Protein AF-A0A7W5S971-F1 (afdb_monomer_lite)

Sequence (173 aa):
MRIYHGPFYGTTVATFSVTNEDALILAPPPKDEPANRGPERAEYRAALREVKRLGGAAYAAGTTRTPNQTVAAYFWAYDGANLIGTPPRLYNQIVRTIAWERRGMQADPALQVDEFVRVFALANTAMADAGKFSWREKYRYEFWRPLSGVRSMTPSKVPSGTTPRGPCRANSQ

Secondary structure (DSSP, 8-state):
------TTHHHHSPPSS-S-SGGGPPPPPP---TT--SHHHHHHHHHHHHHHHHHS-TTSTT----HHHHHHHHHT---SBTTTB-HHHHHHHHHHHHHHHTS-TTS-HHHHHHHHHHHHHHHHHHHHHHHHHHHHHHHHH-PPPHHHHHHHHS-----S-S-----------

Structure (mmCIF, N/CA/C/O backbone):
data_AF-A0A7W5S971-F1
#
_entry.id   AF-A0A7W5S971-F1
#
loop_
_atom_site.group_PDB
_atom_site.id
_atom_site.type_symbol
_atom_site.label_atom_id
_atom_site.label_alt_id
_atom_site.label_comp_id
_atom_site.label_asym_id
_atom_site.label_entity_id
_atom_site.label_seq_id
_atom_site.pdbx_PDB_ins_code
_atom_site.Cartn_x
_atom_site.Cartn_y
_atom_site.Cartn_z
_atom_site.occupancy
_atom_site.B_iso_or_equiv
_atom_site.auth_seq_id
_atom_site.auth_comp_id
_atom_site.auth_asym_id
_atom_site.auth_atom_id
_atom_site.pdbx_PDB_model_num
ATOM 1 N N . MET A 1 1 ? 19.396 -17.975 3.662 1.00 62.50 1 MET A N 1
ATOM 2 C CA . MET A 1 1 ? 17.939 -18.148 3.860 1.00 62.50 1 MET A CA 1
ATOM 3 C C . MET A 1 1 ? 17.200 -17.208 2.914 1.00 62.50 1 MET A C 1
ATOM 5 O O . MET A 1 1 ? 17.593 -16.052 2.829 1.00 62.50 1 MET A O 1
ATOM 9 N N . ARG A 1 2 ? 16.206 -17.691 2.153 1.00 88.88 2 ARG A N 1
ATOM 10 C CA . ARG A 1 2 ? 15.321 -16.835 1.337 1.00 88.88 2 ARG A CA 1
ATOM 11 C C . ARG A 1 2 ? 14.053 -16.547 2.134 1.00 88.88 2 ARG A C 1
ATOM 13 O O . ARG A 1 2 ? 13.539 -17.453 2.780 1.00 88.88 2 ARG A O 1
ATOM 20 N N . ILE A 1 3 ? 13.583 -15.305 2.100 1.00 90.94 3 ILE A N 1
ATOM 21 C CA . ILE A 1 3 ? 12.420 -14.859 2.870 1.00 90.94 3 ILE A CA 1
ATOM 22 C C . ILE A 1 3 ? 11.261 -14.626 1.901 1.00 90.94 3 ILE A C 1
ATOM 24 O O . ILE A 1 3 ? 11.388 -13.836 0.966 1.00 90.94 3 ILE A O 1
ATOM 28 N N . TYR A 1 4 ? 10.138 -15.295 2.156 1.00 93.12 4 TYR A N 1
ATOM 29 C CA . TYR A 1 4 ? 8.863 -15.086 1.472 1.00 93.12 4 TYR A CA 1
ATOM 30 C C . TYR A 1 4 ? 7.848 -14.633 2.514 1.00 93.12 4 TYR A C 1
ATOM 32 O O . TYR A 1 4 ? 7.580 -15.338 3.486 1.00 93.12 4 TYR A O 1
ATOM 40 N N . HIS A 1 5 ? 7.341 -13.414 2.366 1.00 92.75 5 HIS A N 1
ATOM 41 C CA . HIS A 1 5 ? 6.554 -12.782 3.414 1.00 92.75 5 HIS A CA 1
ATOM 42 C C . HIS A 1 5 ? 5.061 -13.094 3.252 1.00 92.75 5 HIS A C 1
ATOM 44 O O . HIS A 1 5 ? 4.390 -12.515 2.396 1.00 92.75 5 HIS A O 1
ATOM 50 N N . GLY A 1 6 ? 4.557 -14.022 4.067 1.00 93.75 6 GLY A N 1
ATOM 51 C CA . GLY A 1 6 ? 3.140 -14.393 4.137 1.00 93.75 6 GLY A CA 1
ATOM 52 C C . GLY A 1 6 ? 2.562 -15.060 2.879 1.00 93.75 6 GLY A C 1
ATOM 53 O O . GLY A 1 6 ? 1.483 -14.648 2.470 1.00 93.75 6 GLY A O 1
ATOM 54 N N . PRO A 1 7 ? 3.206 -16.072 2.262 1.00 95.38 7 PRO A N 1
ATOM 55 C CA . PRO A 1 7 ? 2.731 -16.683 1.009 1.00 95.38 7 PRO A CA 1
ATOM 56 C C . PRO A 1 7 ? 1.287 -17.187 1.055 1.00 95.38 7 PRO A C 1
ATOM 58 O O . PRO A 1 7 ? 0.561 -17.069 0.076 1.00 95.38 7 PRO A O 1
ATOM 61 N N . PHE A 1 8 ? 0.851 -17.673 2.215 1.00 95.94 8 PHE A N 1
ATOM 62 C CA . PHE A 1 8 ? -0.493 -18.219 2.403 1.00 95.94 8 PHE A CA 1
ATOM 63 C C . PHE A 1 8 ? -1.451 -17.249 3.103 1.00 95.94 8 PHE A C 1
ATOM 65 O O . PHE A 1 8 ? -2.622 -17.567 3.261 1.00 95.94 8 PHE A O 1
ATOM 72 N N . TYR A 1 9 ? -0.986 -16.061 3.511 1.00 95.62 9 TYR A N 1
ATOM 73 C CA . TYR A 1 9 ? -1.780 -15.127 4.319 1.00 95.62 9 TYR A CA 1
ATOM 74 C C . TYR A 1 9 ? -3.106 -14.769 3.638 1.00 95.62 9 TYR A C 1
ATOM 76 O O . TYR A 1 9 ? -4.160 -14.887 4.249 1.00 95.62 9 TYR A O 1
ATOM 84 N N . GLY A 1 10 ? -3.073 -14.415 2.351 1.00 93.75 10 GLY A N 1
ATOM 85 C CA . GLY A 1 10 ? -4.276 -14.012 1.618 1.00 93.75 10 GLY A CA 1
ATOM 86 C C . GLY A 1 10 ? -5.317 -15.122 1.426 1.00 93.75 10 GLY A C 1
ATOM 87 O O . GLY A 1 10 ? -6.478 -14.818 1.167 1.00 93.75 10 GLY A O 1
ATOM 88 N N . THR A 1 11 ? -4.919 -16.391 1.556 1.00 93.75 11 THR A N 1
ATOM 89 C CA . THR A 1 11 ? -5.795 -17.556 1.363 1.00 93.75 11 THR A CA 1
ATOM 90 C C . THR A 1 11 ? -6.222 -18.212 2.674 1.00 93.75 11 THR A C 1
ATOM 92 O O . THR A 1 11 ? -7.239 -18.894 2.685 1.00 93.75 11 THR A O 1
ATOM 95 N N . THR A 1 12 ? -5.470 -18.040 3.768 1.00 94.38 12 THR A N 1
ATOM 96 C CA . THR A 1 12 ? -5.747 -18.724 5.045 1.00 94.38 12 THR A CA 1
ATOM 97 C C . THR A 1 12 ? -6.431 -17.852 6.087 1.00 94.38 12 THR A C 1
ATOM 99 O O . THR A 1 12 ? -7.111 -18.388 6.958 1.00 94.38 12 THR A O 1
ATOM 102 N N . VAL A 1 13 ? -6.262 -16.528 6.042 1.00 94.50 13 VAL A N 1
ATOM 103 C CA . VAL A 1 13 ? -6.883 -15.654 7.046 1.00 94.50 13 VAL A CA 1
ATOM 104 C C . VAL A 1 13 ? -8.364 -15.433 6.761 1.00 94.50 13 VAL A C 1
ATOM 106 O O . VAL A 1 13 ? -8.785 -15.335 5.606 1.00 94.50 13 VAL A O 1
ATOM 109 N N . ALA A 1 14 ? -9.161 -15.342 7.824 1.00 93.81 14 ALA A N 1
ATOM 110 C CA . ALA A 1 14 ? -10.575 -15.010 7.722 1.00 93.81 14 ALA A CA 1
ATOM 111 C C . ALA A 1 14 ? -10.768 -13.575 7.209 1.00 93.81 14 ALA A C 1
ATOM 113 O O . ALA A 1 14 ? -9.947 -12.691 7.459 1.00 93.81 14 ALA A O 1
ATOM 114 N N . THR A 1 15 ? -11.858 -13.369 6.479 1.00 95.31 15 THR A N 1
ATOM 115 C CA . THR A 1 15 ? -12.328 -12.041 6.067 1.00 95.31 15 THR A CA 1
ATOM 116 C C . THR A 1 15 ? -13.091 -11.402 7.228 1.00 95.31 15 THR A C 1
ATOM 118 O O . THR A 1 15 ? -13.802 -12.103 7.948 1.00 95.31 15 THR A O 1
ATOM 121 N N . PHE A 1 16 ? -12.951 -10.092 7.421 1.00 95.12 16 PHE A N 1
ATOM 122 C CA . PHE A 1 16 ? -13.629 -9.354 8.488 1.00 95.12 16 PHE A CA 1
ATOM 123 C C . PHE A 1 16 ? -14.978 -8.788 8.047 1.00 95.12 16 PHE A C 1
ATOM 125 O O . PHE A 1 16 ? -15.975 -8.967 8.740 1.00 95.12 16 PHE A O 1
ATOM 132 N N . SER A 1 17 ? -15.006 -8.070 6.924 1.00 94.81 17 SER A N 1
ATOM 133 C CA . SER A 1 17 ? -16.143 -7.234 6.516 1.00 94.81 17 SER A CA 1
ATOM 134 C C . SER A 1 17 ? -16.561 -7.405 5.055 1.00 94.81 17 SER A C 1
ATOM 136 O O . SER A 1 17 ? -17.710 -7.127 4.714 1.00 94.81 17 SER A O 1
ATOM 138 N N . VAL A 1 18 ? -15.663 -7.874 4.183 1.00 95.50 18 VAL A N 1
ATOM 139 C CA . VAL A 1 18 ? -15.985 -8.124 2.771 1.00 95.50 18 VAL A CA 1
ATOM 140 C C . VAL A 1 18 ? -16.969 -9.290 2.627 1.00 95.50 18 VAL A C 1
ATOM 142 O O . VAL A 1 18 ? -16.752 -10.378 3.150 1.00 95.50 18 VAL A O 1
ATOM 145 N N . THR A 1 19 ? -18.038 -9.061 1.861 1.00 94.94 19 THR A N 1
ATOM 146 C CA . THR A 1 19 ? -19.110 -10.039 1.596 1.00 94.94 19 THR A CA 1
ATOM 147 C C . THR A 1 19 ? -19.071 -10.630 0.186 1.00 94.94 19 THR A C 1
ATOM 149 O O . THR A 1 19 ? -19.680 -11.667 -0.056 1.00 94.94 19 THR A O 1
ATOM 152 N N . ASN A 1 20 ? -18.357 -9.992 -0.745 1.00 94.06 20 ASN A N 1
ATOM 153 C CA . ASN A 1 20 ? -18.177 -10.457 -2.118 1.00 94.06 20 ASN A CA 1
ATOM 154 C C . ASN A 1 20 ? -16.688 -10.414 -2.482 1.00 94.06 20 ASN A C 1
ATOM 156 O O . ASN A 1 20 ? -16.158 -9.368 -2.859 1.00 94.06 20 ASN A O 1
ATOM 160 N N . GLU A 1 21 ? -16.006 -11.551 -2.346 1.00 92.44 21 GLU A N 1
ATOM 161 C CA . GLU A 1 21 ? -14.570 -11.651 -2.628 1.00 92.44 21 GLU A CA 1
ATOM 162 C C . GLU A 1 21 ? -14.237 -11.654 -4.129 1.00 92.44 21 GLU A C 1
ATOM 164 O O . GLU A 1 21 ? -13.118 -11.284 -4.508 1.00 92.44 21 GLU A O 1
ATOM 169 N N . ASP A 1 22 ? -15.189 -12.066 -4.972 1.00 90.81 22 ASP A N 1
ATOM 170 C CA . ASP A 1 22 ? -15.017 -12.163 -6.426 1.00 90.81 22 ASP A CA 1
ATOM 171 C C . ASP A 1 22 ? -14.924 -10.778 -7.069 1.00 90.81 22 ASP A C 1
ATOM 173 O O . ASP A 1 22 ? -14.189 -10.582 -8.037 1.00 90.81 22 ASP A O 1
ATOM 177 N N . ALA A 1 23 ? -15.579 -9.781 -6.467 1.00 90.81 23 ALA A N 1
ATOM 178 C CA . ALA A 1 23 ? -15.457 -8.378 -6.862 1.00 90.81 23 ALA A CA 1
ATOM 179 C C . ALA A 1 23 ? -14.051 -7.787 -6.629 1.00 90.81 23 ALA A C 1
ATOM 181 O O . ALA A 1 23 ? -13.766 -6.688 -7.101 1.00 90.81 23 ALA A O 1
ATOM 182 N N . LEU A 1 24 ? -13.173 -8.490 -5.901 1.00 92.44 24 LEU A N 1
ATOM 183 C CA . LEU A 1 24 ? -11.817 -8.041 -5.560 1.00 92.44 24 LEU A CA 1
ATOM 184 C C . LEU A 1 24 ? -10.722 -8.809 -6.314 1.00 92.44 24 LEU A C 1
ATOM 186 O O . LEU A 1 24 ? -9.547 -8.742 -5.946 1.00 92.44 24 LEU A O 1
ATOM 190 N N . ILE A 1 25 ? -11.086 -9.562 -7.352 1.00 92.38 25 ILE A N 1
ATOM 191 C CA . ILE A 1 25 ? -10.120 -10.220 -8.234 1.00 92.38 25 ILE A CA 1
ATOM 192 C C . ILE A 1 25 ? -9.571 -9.188 -9.220 1.00 92.38 25 ILE A C 1
ATOM 194 O O . ILE A 1 25 ? -10.320 -8.544 -9.953 1.00 92.38 25 ILE A O 1
ATOM 198 N N . LEU A 1 26 ? -8.246 -9.041 -9.254 1.00 91.69 26 LEU A N 1
ATOM 199 C CA . LEU A 1 26 ? -7.595 -8.135 -10.196 1.00 91.69 26 LEU A CA 1
ATOM 200 C C . LEU A 1 26 ? -7.488 -8.787 -11.575 1.00 91.69 26 LEU A C 1
ATOM 202 O O . LEU A 1 26 ? -7.298 -9.999 -11.680 1.00 91.69 26 LEU A O 1
ATOM 206 N N . ALA A 1 27 ? -7.538 -7.974 -12.631 1.00 90.50 27 ALA A N 1
ATOM 207 C CA . ALA A 1 27 ? -7.143 -8.409 -13.966 1.00 90.50 27 ALA A CA 1
ATOM 208 C C . ALA A 1 27 ? -5.670 -8.876 -13.966 1.00 90.50 27 ALA A C 1
ATOM 210 O O . ALA A 1 27 ? -4.865 -8.367 -13.174 1.00 90.50 27 ALA A O 1
ATOM 211 N N . PRO A 1 28 ? -5.292 -9.837 -14.830 1.00 88.00 28 PRO A N 1
ATOM 212 C CA . PRO A 1 28 ? -3.910 -10.281 -14.915 1.00 88.00 28 PRO A CA 1
ATOM 213 C C . PRO A 1 28 ? -2.988 -9.107 -15.279 1.00 88.00 28 PRO A C 1
ATOM 215 O O . PRO A 1 28 ? -3.349 -8.281 -16.119 1.00 88.00 28 PRO A O 1
ATOM 218 N N . PRO A 1 29 ? -1.791 -9.015 -14.676 1.00 87.19 29 PRO A N 1
ATOM 219 C CA . PRO A 1 29 ? -0.861 -7.945 -14.999 1.00 87.19 29 PRO A CA 1
ATOM 220 C C . PRO A 1 29 ? -0.363 -8.087 -16.447 1.00 87.19 29 PRO A C 1
ATOM 222 O O . PRO A 1 29 ? -0.136 -9.216 -16.900 1.00 87.19 29 PRO A O 1
ATOM 225 N N . PRO A 1 30 ? -0.124 -6.972 -17.163 1.00 84.81 30 PRO A N 1
ATOM 226 C CA . PRO A 1 30 ? 0.373 -7.013 -18.533 1.00 84.81 30 PRO A CA 1
ATOM 227 C C . PRO A 1 30 ? 1.786 -7.618 -18.583 1.00 84.81 30 PRO A C 1
ATOM 229 O O . PRO A 1 30 ? 2.591 -7.444 -17.661 1.00 84.81 30 PRO A O 1
ATOM 232 N N . LYS A 1 31 ? 2.108 -8.336 -19.666 1.00 75.81 31 LYS A N 1
ATOM 233 C CA . LYS A 1 31 ? 3.394 -9.035 -19.854 1.00 75.81 31 LYS A CA 1
ATOM 234 C C . LYS A 1 31 ? 3.980 -8.756 -21.242 1.00 75.81 31 LYS A C 1
ATOM 236 O O . LYS A 1 31 ? 3.252 -8.718 -22.230 1.00 75.81 31 LYS A O 1
ATOM 241 N N . ASP A 1 32 ? 5.307 -8.621 -21.341 1.00 73.88 32 ASP A N 1
ATOM 242 C CA . ASP A 1 32 ? 6.022 -8.579 -22.634 1.00 73.88 32 ASP A CA 1
ATOM 243 C C . ASP A 1 32 ? 6.212 -10.001 -23.179 1.00 73.88 32 ASP A C 1
ATOM 245 O O . ASP A 1 32 ? 7.319 -10.541 -23.184 1.00 73.88 32 ASP A O 1
ATOM 249 N N . GLU A 1 33 ? 5.117 -10.639 -23.593 1.00 68.25 33 GLU A N 1
ATOM 250 C CA . GLU A 1 33 ? 5.159 -11.957 -24.227 1.00 68.25 33 GLU A CA 1
ATOM 251 C C . GLU A 1 33 ? 5.190 -11.825 -25.761 1.00 68.25 33 GLU A C 1
ATOM 253 O O . GLU A 1 33 ? 4.438 -11.028 -26.326 1.00 68.25 33 GLU A O 1
ATOM 258 N N . PRO A 1 34 ? 6.019 -12.606 -26.485 1.00 63.62 34 PRO A N 1
ATOM 259 C CA . PRO A 1 34 ? 6.094 -12.537 -27.950 1.00 63.62 34 PRO A CA 1
ATOM 260 C C . PRO A 1 34 ? 4.767 -12.838 -28.659 1.00 63.62 34 PRO A C 1
ATOM 262 O O . PRO A 1 34 ? 4.529 -12.322 -29.754 1.00 63.62 34 PRO A O 1
ATOM 265 N N . ALA A 1 35 ? 3.924 -13.662 -28.028 1.00 65.06 35 ALA A N 1
ATOM 266 C CA . ALA A 1 35 ? 2.575 -13.985 -28.484 1.00 65.06 35 ALA A CA 1
ATOM 267 C C . ALA A 1 35 ? 1.614 -12.790 -28.366 1.00 65.06 35 ALA A C 1
ATOM 269 O O . ALA A 1 35 ? 0.645 -12.700 -29.113 1.00 65.06 35 ALA A O 1
ATOM 270 N N . ASN A 1 36 ? 1.913 -11.837 -27.481 1.00 63.38 36 ASN A N 1
ATOM 271 C CA . ASN A 1 36 ? 1.071 -10.690 -27.206 1.00 63.38 36 ASN A CA 1
ATOM 272 C C . ASN A 1 36 ? 1.594 -9.463 -27.971 1.00 63.38 36 ASN A C 1
ATOM 274 O O . ASN A 1 36 ? 2.361 -8.653 -27.459 1.00 63.38 36 ASN A O 1
ATOM 278 N N . ARG A 1 37 ? 1.241 -9.336 -29.258 1.00 63.53 37 ARG A N 1
ATOM 279 C CA . ARG A 1 37 ? 1.606 -8.162 -30.088 1.00 63.53 37 ARG A CA 1
ATOM 280 C C . ARG A 1 37 ? 0.617 -6.992 -29.956 1.00 63.53 37 ARG A C 1
ATOM 282 O O . ARG A 1 37 ? 0.709 -6.042 -30.727 1.00 63.53 37 ARG A O 1
ATOM 289 N N . GLY A 1 38 ? -0.317 -7.082 -29.010 1.00 72.88 38 GLY A N 1
ATOM 290 C CA . GLY A 1 38 ? -1.379 -6.108 -28.776 1.00 72.88 38 GLY A CA 1
ATOM 291 C C . GLY A 1 38 ? -0.989 -4.934 -27.860 1.00 72.88 38 GLY A C 1
ATOM 292 O O . GLY A 1 38 ? 0.185 -4.771 -27.507 1.00 72.88 38 GLY A O 1
ATOM 293 N N . PRO A 1 39 ? -1.975 -4.109 -27.455 1.00 81.75 39 PRO A N 1
ATOM 294 C CA . PRO A 1 39 ? -1.768 -2.916 -26.625 1.00 81.75 39 PRO A CA 1
ATOM 295 C C . PRO A 1 39 ? -1.114 -3.208 -25.262 1.00 81.75 39 PRO A C 1
ATOM 297 O O . PRO A 1 39 ? -0.306 -2.406 -24.798 1.00 81.75 39 PRO A O 1
ATOM 300 N N . GLU A 1 40 ? -1.355 -4.380 -24.669 1.00 83.06 40 GLU A N 1
ATOM 301 C CA . GLU A 1 40 ? -0.792 -4.780 -23.365 1.00 83.06 40 GLU A CA 1
ATOM 302 C C . GLU A 1 40 ? 0.745 -4.803 -23.354 1.00 83.06 40 GLU A C 1
ATOM 304 O O . GLU A 1 40 ? 1.394 -4.426 -22.376 1.00 83.06 40 GLU A O 1
ATOM 309 N N . ARG A 1 41 ? 1.367 -5.194 -24.473 1.00 84.25 41 ARG A N 1
ATOM 310 C CA . ARG A 1 41 ? 2.828 -5.186 -24.606 1.00 84.25 41 ARG A CA 1
ATOM 311 C C . ARG A 1 41 ? 3.382 -3.767 -24.657 1.00 84.25 41 ARG A C 1
ATOM 313 O O . ARG A 1 41 ? 4.459 -3.498 -24.116 1.00 84.25 41 ARG A O 1
ATOM 320 N N . ALA A 1 42 ? 2.671 -2.859 -25.324 1.00 86.56 42 ALA A N 1
ATOM 321 C CA . ALA A 1 42 ? 3.044 -1.451 -25.370 1.00 86.56 42 ALA A CA 1
ATOM 322 C C . ALA A 1 42 ? 2.915 -0.809 -23.981 1.00 86.56 42 ALA A C 1
ATOM 324 O O . ALA A 1 42 ? 3.835 -0.102 -23.562 1.00 86.56 42 ALA A O 1
ATOM 325 N N . GLU A 1 43 ? 1.843 -1.128 -23.253 1.00 89.06 43 GLU A N 1
ATOM 326 C CA . GLU A 1 43 ? 1.603 -0.692 -21.877 1.00 89.06 43 GLU A CA 1
ATOM 327 C C . GLU A 1 43 ? 2.699 -1.185 -20.928 1.00 89.06 43 GLU A C 1
ATOM 329 O O . GLU A 1 43 ? 3.345 -0.376 -20.264 1.00 89.06 43 GLU A O 1
ATOM 334 N N . TYR A 1 44 ? 3.008 -2.486 -20.936 1.00 90.12 44 TYR A N 1
ATOM 335 C CA . TYR A 1 44 ? 4.070 -3.044 -20.099 1.00 90.12 44 TYR A CA 1
ATOM 336 C C . TYR A 1 44 ? 5.422 -2.349 -20.348 1.00 90.12 44 TYR A C 1
ATOM 338 O O . TYR A 1 44 ? 6.136 -1.966 -19.415 1.00 90.12 44 TYR A O 1
ATOM 346 N N . ARG A 1 45 ? 5.780 -2.125 -21.619 1.00 89.06 45 ARG A N 1
ATOM 347 C CA . ARG A 1 45 ? 7.025 -1.430 -21.983 1.00 89.06 45 ARG A CA 1
ATOM 348 C C . ARG A 1 45 ? 7.014 0.042 -21.578 1.00 89.06 45 ARG A C 1
ATOM 350 O O . ARG A 1 45 ? 8.070 0.577 -21.236 1.00 89.06 45 ARG A O 1
ATOM 357 N N . ALA A 1 46 ? 5.861 0.705 -21.642 1.00 91.12 46 ALA A N 1
ATOM 358 C CA . ALA A 1 46 ? 5.701 2.075 -21.169 1.00 91.12 46 ALA A CA 1
ATOM 359 C C . ALA A 1 46 ? 5.881 2.155 -19.647 1.00 91.12 46 ALA A C 1
ATOM 361 O O . ALA A 1 46 ? 6.714 2.941 -19.191 1.00 91.12 46 ALA A O 1
ATOM 362 N N . ALA A 1 47 ? 5.221 1.271 -18.894 1.00 93.19 47 ALA A N 1
ATOM 363 C CA . ALA A 1 47 ? 5.343 1.175 -17.442 1.00 93.19 47 ALA A CA 1
ATOM 364 C C . ALA A 1 47 ? 6.797 0.928 -17.004 1.00 93.19 47 ALA A C 1
ATOM 366 O O . ALA A 1 47 ? 7.302 1.576 -16.089 1.00 93.19 47 ALA A O 1
ATOM 367 N N . LEU A 1 48 ? 7.537 0.060 -17.700 1.00 91.25 48 LEU A N 1
ATOM 368 C CA . LEU A 1 48 ? 8.960 -0.142 -17.411 1.00 91.25 48 LEU A CA 1
ATOM 369 C C . LEU A 1 48 ? 9.821 1.100 -17.650 1.00 91.25 48 LEU A C 1
ATOM 371 O O . LEU A 1 48 ? 10.705 1.398 -16.841 1.00 91.25 48 LEU A O 1
ATOM 375 N N . ARG A 1 49 ? 9.600 1.821 -18.759 1.00 92.12 49 ARG A N 1
ATOM 376 C CA . ARG A 1 49 ? 10.326 3.072 -19.034 1.00 92.12 49 ARG A CA 1
ATOM 377 C C . ARG A 1 49 ? 10.034 4.111 -17.962 1.00 92.12 49 ARG A C 1
ATOM 379 O O . ARG A 1 49 ? 10.956 4.781 -17.501 1.00 92.12 49 ARG A O 1
ATOM 386 N N . GLU A 1 50 ? 8.778 4.212 -17.545 1.00 94.75 50 GLU A N 1
ATOM 387 C CA . GLU A 1 50 ? 8.366 5.102 -16.470 1.00 94.75 50 GLU A CA 1
ATOM 388 C C . GLU A 1 50 ? 9.048 4.745 -15.149 1.00 94.75 50 GLU A C 1
ATOM 390 O O . GLU A 1 50 ? 9.685 5.611 -14.549 1.00 94.75 50 GLU A O 1
ATOM 395 N N . VAL A 1 51 ? 9.013 3.477 -14.729 1.00 94.44 51 VAL A N 1
ATOM 396 C CA . VAL A 1 51 ? 9.655 3.058 -13.476 1.00 94.44 51 VAL A CA 1
ATOM 397 C C . VAL A 1 51 ? 11.171 3.233 -13.534 1.00 94.44 51 VAL A C 1
ATOM 399 O O . VAL A 1 51 ? 11.775 3.610 -12.535 1.00 94.44 51 VAL A O 1
ATOM 402 N N . LYS A 1 52 ? 11.817 3.045 -14.690 1.00 92.12 52 LYS A N 1
ATOM 403 C CA . LYS A 1 52 ? 13.247 3.360 -14.829 1.00 92.12 52 LYS A CA 1
ATOM 404 C C . LYS A 1 52 ? 13.515 4.857 -14.634 1.00 92.12 52 LYS A C 1
ATOM 406 O O . LYS A 1 52 ? 14.448 5.220 -13.924 1.00 92.12 52 LYS A O 1
ATOM 411 N N . ARG A 1 53 ? 12.686 5.712 -15.237 1.00 95.25 53 ARG A N 1
ATOM 412 C CA . ARG A 1 53 ? 12.822 7.175 -15.193 1.00 95.25 53 ARG A CA 1
ATOM 413 C C . ARG A 1 53 ? 12.503 7.762 -13.814 1.00 95.25 53 ARG A C 1
ATOM 415 O O . ARG A 1 53 ? 13.181 8.685 -13.370 1.00 95.25 53 ARG A O 1
ATOM 422 N N . LEU A 1 54 ? 11.473 7.251 -13.142 1.00 96.75 54 LEU A N 1
ATOM 423 C CA . LEU A 1 54 ? 10.975 7.787 -11.871 1.00 96.75 54 LEU A CA 1
ATOM 424 C C . LEU A 1 54 ? 11.448 6.999 -10.647 1.00 96.75 54 LEU A C 1
ATOM 426 O O . LEU A 1 54 ? 11.568 7.571 -9.572 1.00 96.75 54 LEU A O 1
ATOM 430 N N . GLY A 1 55 ? 11.735 5.708 -10.778 1.00 95.06 55 GLY A N 1
ATOM 431 C CA . GLY A 1 55 ? 12.130 4.819 -9.680 1.00 95.06 55 GLY A CA 1
ATOM 432 C C . GLY A 1 55 ? 13.636 4.574 -9.562 1.00 95.06 55 GLY A C 1
ATOM 433 O O . GLY A 1 55 ? 14.069 3.927 -8.612 1.00 95.06 55 GLY A O 1
ATOM 434 N N . GLY A 1 56 ? 14.447 5.083 -10.495 1.00 93.56 56 GLY A N 1
ATOM 435 C CA . GLY A 1 56 ? 15.903 4.939 -10.458 1.00 93.56 56 GLY A CA 1
ATOM 436 C C . GLY A 1 56 ? 16.560 5.597 -9.235 1.00 93.56 56 GLY A C 1
ATOM 437 O O . GLY A 1 56 ? 15.965 6.433 -8.540 1.00 93.56 56 GLY A O 1
ATOM 438 N N . ALA A 1 57 ? 17.814 5.221 -8.964 1.00 92.94 57 ALA A N 1
ATOM 439 C CA . ALA A 1 57 ? 18.626 5.905 -7.959 1.00 92.94 57 ALA A CA 1
ATOM 440 C C . ALA A 1 57 ? 18.811 7.381 -8.348 1.00 92.94 57 ALA A C 1
ATOM 442 O O . ALA A 1 57 ? 18.865 7.703 -9.536 1.00 92.94 57 ALA A O 1
ATOM 443 N N . ALA A 1 58 ? 18.917 8.271 -7.356 1.00 90.00 58 ALA A N 1
ATOM 444 C CA . ALA A 1 58 ? 18.955 9.719 -7.589 1.00 90.00 58 ALA A CA 1
ATOM 445 C C . ALA A 1 58 ? 20.114 10.157 -8.504 1.00 90.00 58 ALA A C 1
ATOM 447 O O . ALA A 1 58 ? 19.952 11.070 -9.302 1.00 90.00 58 ALA A O 1
ATOM 448 N N . TYR A 1 59 ? 21.253 9.465 -8.426 1.00 88.75 59 TYR A N 1
ATOM 449 C CA . TYR A 1 59 ? 22.440 9.715 -9.250 1.00 88.75 59 TYR A CA 1
ATOM 450 C C . TYR A 1 59 ? 22.486 8.884 -10.545 1.00 88.75 59 TYR A C 1
ATOM 452 O O . TYR A 1 59 ? 23.439 8.996 -11.314 1.00 88.75 59 TYR A O 1
ATOM 460 N N . ALA A 1 60 ? 21.519 7.991 -10.783 1.00 90.19 60 ALA A N 1
ATOM 461 C CA . ALA A 1 60 ? 21.558 7.121 -11.953 1.00 90.19 60 ALA A CA 1
ATOM 462 C C . ALA A 1 60 ? 21.222 7.895 -13.235 1.00 90.19 60 ALA A C 1
ATOM 464 O O . ALA A 1 60 ? 20.259 8.661 -13.289 1.00 90.19 60 ALA A O 1
ATOM 465 N N . ALA A 1 61 ? 21.988 7.630 -14.296 1.00 84.88 61 ALA A N 1
ATOM 466 C CA . ALA A 1 61 ? 21.736 8.193 -15.615 1.00 84.88 61 ALA A CA 1
ATOM 467 C C . ALA A 1 61 ? 20.323 7.823 -16.110 1.00 84.88 61 ALA A C 1
ATOM 469 O O . ALA A 1 61 ? 19.957 6.645 -16.165 1.00 84.88 61 ALA A O 1
ATOM 470 N N . GLY A 1 62 ? 19.537 8.835 -16.484 1.00 87.44 62 GLY A N 1
ATOM 471 C CA . GLY A 1 62 ? 18.159 8.672 -16.957 1.00 87.44 62 GLY A CA 1
ATOM 472 C C . GLY A 1 62 ? 17.081 8.740 -15.870 1.00 87.44 62 GLY A C 1
ATOM 473 O O . GLY A 1 62 ? 15.899 8.705 -16.212 1.00 87.44 62 GLY A O 1
ATOM 474 N N . THR A 1 63 ? 17.447 8.873 -14.590 1.00 94.88 63 THR A N 1
ATOM 475 C CA . THR A 1 63 ? 16.482 9.217 -13.538 1.00 94.88 63 THR A CA 1
ATOM 476 C C . THR A 1 63 ? 16.100 10.689 -13.669 1.00 94.88 63 THR A C 1
ATOM 478 O O . THR A 1 63 ? 16.960 11.561 -13.616 1.00 94.88 63 THR A O 1
ATOM 481 N N . THR A 1 64 ? 14.806 10.983 -13.802 1.00 96.38 64 THR A N 1
ATOM 482 C CA . THR A 1 64 ? 14.282 12.361 -13.859 1.00 96.38 64 THR A CA 1
ATOM 483 C C . THR A 1 64 ? 13.279 12.637 -12.733 1.00 96.38 64 THR A C 1
ATOM 485 O O . THR A 1 64 ? 12.416 13.505 -12.873 1.00 96.38 64 THR A O 1
ATOM 488 N N . ARG A 1 65 ? 13.319 11.847 -11.650 1.00 97.19 65 ARG A N 1
ATOM 489 C CA . ARG A 1 65 ? 12.476 12.052 -10.464 1.00 97.19 65 ARG A CA 1
ATOM 490 C C . ARG A 1 65 ? 12.840 13.381 -9.801 1.00 97.19 65 ARG A C 1
ATOM 492 O O . ARG A 1 65 ? 14.015 13.647 -9.563 1.00 97.19 65 ARG A O 1
ATOM 499 N N . THR A 1 66 ? 11.841 14.193 -9.469 1.00 95.81 66 THR A N 1
ATOM 500 C CA . THR A 1 66 ? 12.059 15.477 -8.788 1.00 95.81 66 THR A CA 1
ATOM 501 C C . THR A 1 66 ? 12.320 15.290 -7.285 1.00 95.81 66 THR A C 1
ATOM 503 O O . THR A 1 66 ? 11.954 14.256 -6.706 1.00 95.81 66 THR A O 1
ATOM 506 N N . PRO A 1 67 ? 12.910 16.288 -6.599 1.00 95.88 67 PRO A N 1
ATOM 507 C CA . PRO A 1 67 ? 13.059 16.248 -5.144 1.00 95.88 67 PRO A CA 1
ATOM 508 C C . PRO A 1 67 ? 11.722 16.060 -4.410 1.00 95.88 67 PRO A C 1
ATOM 510 O O . PRO A 1 67 ? 11.620 15.187 -3.553 1.00 95.88 67 PRO A O 1
ATOM 513 N N . ASN A 1 68 ? 10.664 16.775 -4.812 1.00 97.56 68 ASN A N 1
ATOM 514 C CA . ASN A 1 68 ? 9.335 16.646 -4.197 1.00 97.56 68 ASN A CA 1
ATOM 515 C C . ASN A 1 68 ? 8.749 15.235 -4.351 1.00 97.56 68 ASN A C 1
ATOM 517 O O . ASN A 1 68 ? 8.186 14.696 -3.402 1.00 97.56 68 ASN A O 1
ATOM 521 N N . GLN A 1 69 ? 8.930 14.595 -5.512 1.00 97.44 69 GLN A N 1
ATOM 522 C CA . GLN A 1 69 ? 8.530 13.196 -5.709 1.00 97.44 69 GLN A CA 1
ATOM 523 C C . GLN A 1 69 ? 9.314 12.241 -4.800 1.00 97.44 69 GLN A C 1
ATOM 525 O O . GLN A 1 69 ? 8.772 11.242 -4.337 1.00 97.44 69 GLN A O 1
ATOM 530 N N . THR A 1 70 ? 10.583 12.549 -4.524 1.00 96.69 70 THR A N 1
ATOM 531 C CA . THR A 1 70 ? 11.408 11.765 -3.596 1.00 96.69 70 THR A CA 1
ATOM 532 C C . THR A 1 70 ? 10.904 11.900 -2.159 1.00 96.69 70 THR A C 1
ATOM 534 O O . THR A 1 70 ? 10.757 10.892 -1.474 1.00 96.69 70 THR A O 1
ATOM 537 N N . VAL A 1 71 ? 10.574 13.117 -1.718 1.00 97.69 71 VAL A N 1
ATOM 538 C CA . VAL A 1 71 ? 9.983 13.355 -0.391 1.00 97.69 71 VAL A CA 1
ATOM 539 C C . VAL A 1 71 ? 8.647 12.626 -0.253 1.00 97.69 71 VAL A C 1
ATOM 541 O O . VAL A 1 71 ? 8.446 11.912 0.724 1.00 97.69 71 VAL A O 1
ATOM 544 N N . ALA A 1 72 ? 7.767 12.737 -1.252 1.00 97.06 72 ALA A N 1
ATOM 545 C CA . ALA A 1 72 ? 6.481 12.046 -1.251 1.00 97.06 72 ALA A CA 1
ATOM 546 C C . ALA A 1 72 ? 6.645 10.518 -1.166 1.00 97.06 72 ALA A C 1
ATOM 548 O O . ALA A 1 72 ? 5.927 9.868 -0.411 1.00 97.06 72 ALA A O 1
ATOM 549 N N . ALA A 1 73 ? 7.615 9.945 -1.886 1.00 95.31 73 ALA A N 1
ATOM 550 C CA . ALA A 1 73 ? 7.898 8.513 -1.821 1.00 95.31 73 ALA A CA 1
ATOM 551 C C . ALA A 1 73 ? 8.347 8.072 -0.417 1.00 95.31 73 ALA A C 1
ATOM 553 O O . ALA A 1 73 ? 7.846 7.076 0.097 1.00 95.31 73 ALA A O 1
ATOM 554 N N . TYR A 1 74 ? 9.249 8.824 0.225 1.00 96.12 74 TYR A N 1
ATOM 555 C CA . TYR A 1 74 ? 9.708 8.497 1.579 1.00 96.12 74 TYR A CA 1
ATOM 556 C C . TYR A 1 74 ? 8.635 8.704 2.645 1.00 96.12 74 TYR A C 1
ATOM 558 O O . TYR A 1 74 ? 8.566 7.921 3.590 1.00 96.12 74 TYR A O 1
ATOM 566 N N . PHE A 1 75 ? 7.783 9.717 2.485 1.00 97.06 75 PHE A N 1
ATOM 567 C CA . PHE A 1 75 ? 6.694 9.996 3.417 1.00 97.06 75 PHE A CA 1
ATOM 568 C C . PHE A 1 75 ? 5.763 8.784 3.594 1.00 97.06 75 PHE A C 1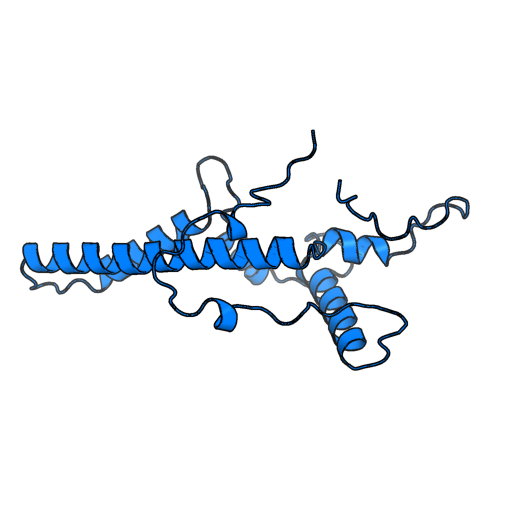
ATOM 570 O O . PHE A 1 75 ? 5.386 8.453 4.717 1.00 97.06 75 PHE A O 1
ATOM 577 N N . TRP A 1 76 ? 5.450 8.082 2.500 1.00 97.56 76 TRP A N 1
ATOM 578 C CA . TRP A 1 76 ? 4.539 6.931 2.497 1.00 97.56 76 TRP A CA 1
ATOM 579 C C . TRP A 1 76 ? 5.214 5.565 2.703 1.00 97.56 76 TRP A C 1
ATOM 581 O O . TRP A 1 76 ? 4.511 4.559 2.699 1.00 97.56 76 TRP A O 1
ATOM 591 N N . ALA A 1 77 ? 6.540 5.506 2.877 1.00 95.94 77 ALA A N 1
ATOM 592 C CA . ALA A 1 77 ? 7.300 4.253 2.832 1.00 95.94 77 ALA A CA 1
ATOM 593 C C . ALA A 1 77 ? 6.893 3.251 3.928 1.00 95.94 77 ALA A C 1
ATOM 595 O O . ALA A 1 77 ? 6.355 2.193 3.625 1.00 95.94 77 ALA A O 1
ATOM 596 N N . TYR A 1 78 ? 7.130 3.585 5.206 1.00 97.00 78 TYR A N 1
ATOM 597 C CA . TYR A 1 78 ? 6.790 2.738 6.363 1.00 97.00 78 TYR A CA 1
ATOM 598 C C . TYR A 1 78 ? 7.079 1.235 6.132 1.00 97.00 78 TYR A C 1
ATOM 600 O O . TYR A 1 78 ? 6.273 0.370 6.448 1.00 97.00 78 TYR A O 1
ATOM 608 N N . ASP A 1 79 ? 8.245 0.902 5.574 1.00 96.06 79 ASP A N 1
ATOM 609 C CA . ASP A 1 79 ? 8.585 -0.462 5.139 1.00 96.06 79 ASP A CA 1
ATOM 610 C C . ASP A 1 79 ? 9.120 -1.358 6.280 1.00 96.06 79 ASP A C 1
ATOM 612 O O . ASP A 1 79 ? 10.029 -2.165 6.088 1.00 96.06 79 ASP A O 1
ATOM 616 N N . GLY A 1 80 ? 8.596 -1.211 7.503 1.00 93.81 80 GLY A N 1
ATOM 617 C CA . GLY A 1 80 ? 9.023 -2.006 8.663 1.00 93.81 80 GLY A CA 1
ATOM 618 C C . GLY A 1 80 ? 10.357 -1.565 9.273 1.00 93.81 80 GLY A C 1
ATOM 619 O O . GLY A 1 80 ? 11.006 -2.350 9.961 1.00 93.81 80 GLY A O 1
ATOM 620 N N . ALA A 1 81 ? 10.782 -0.323 9.028 1.00 94.00 81 ALA A N 1
ATOM 621 C CA . ALA A 1 81 ? 12.026 0.210 9.573 1.00 94.00 81 ALA A CA 1
ATOM 622 C C . ALA A 1 81 ? 11.973 0.350 11.107 1.00 94.00 81 ALA A C 1
ATOM 624 O O . ALA A 1 81 ? 10.915 0.623 11.690 1.00 94.00 81 ALA A O 1
ATOM 625 N N . ASN A 1 82 ? 13.134 0.199 11.755 1.00 94.31 82 ASN A N 1
ATOM 626 C CA . ASN A 1 82 ? 13.277 0.334 13.206 1.00 94.31 82 ASN A CA 1
ATOM 627 C C . ASN A 1 82 ? 12.684 1.661 13.689 1.00 94.31 82 ASN A C 1
ATOM 629 O O . ASN A 1 82 ? 12.936 2.707 13.098 1.00 94.31 82 ASN A O 1
ATOM 633 N N . LEU A 1 83 ? 11.903 1.602 14.772 1.00 94.19 83 LEU A N 1
ATOM 634 C CA . LEU A 1 83 ? 11.214 2.748 15.387 1.00 94.19 83 LEU A CA 1
ATOM 635 C C . LEU A 1 83 ? 10.132 3.421 14.510 1.00 94.19 83 LEU A C 1
ATOM 637 O O . LEU A 1 83 ? 9.451 4.330 14.982 1.00 94.19 83 LEU A O 1
ATOM 641 N N . ILE A 1 84 ? 9.919 2.959 13.271 1.00 94.69 84 ILE A N 1
ATOM 642 C CA . ILE A 1 84 ? 8.919 3.501 12.336 1.00 94.69 84 ILE A CA 1
ATOM 643 C C . ILE A 1 84 ? 7.757 2.527 12.138 1.00 94.69 84 ILE A C 1
ATOM 645 O O . ILE A 1 84 ? 6.610 2.953 12.220 1.00 94.69 84 ILE A O 1
ATOM 649 N N . GLY A 1 85 ? 8.017 1.236 11.918 1.00 95.19 85 GLY A N 1
ATOM 650 C CA . GLY A 1 85 ? 6.975 0.224 11.711 1.00 95.19 85 GLY A CA 1
ATOM 651 C C . GLY A 1 85 ? 6.403 0.185 10.287 1.00 95.19 85 GLY A C 1
ATOM 652 O O . GLY A 1 85 ? 7.102 0.502 9.329 1.00 95.19 85 GLY A O 1
ATOM 653 N N . THR A 1 86 ? 5.151 -0.269 10.158 1.00 96.19 86 THR A N 1
ATOM 654 C CA . THR A 1 86 ? 4.489 -0.657 8.893 1.00 96.19 86 THR A CA 1
ATOM 655 C C . THR A 1 86 ? 3.425 0.351 8.421 1.00 96.19 86 THR A C 1
ATOM 657 O O . THR A 1 86 ? 2.993 1.184 9.226 1.00 96.19 86 THR A O 1
ATOM 660 N N . PRO A 1 87 ? 2.931 0.289 7.163 1.00 97.06 87 PRO A N 1
ATOM 661 C CA . PRO A 1 87 ? 1.969 1.272 6.650 1.00 97.06 87 PRO A CA 1
ATOM 662 C C . PRO A 1 87 ? 0.670 1.400 7.471 1.00 97.06 87 PRO A C 1
ATOM 664 O O . PRO A 1 87 ? 0.245 2.533 7.704 1.00 97.06 87 PRO A O 1
ATOM 667 N N . PRO A 1 88 ? 0.077 0.318 8.032 1.00 97.19 88 PRO A N 1
ATOM 668 C CA . PRO A 1 88 ? -1.074 0.441 8.932 1.00 97.19 88 PRO A CA 1
ATOM 669 C C . PRO A 1 88 ? -0.834 1.336 10.157 1.00 97.19 88 PRO A C 1
ATOM 671 O O . PRO A 1 88 ? -1.784 1.932 10.668 1.00 97.19 88 PRO A O 1
ATOM 674 N N . ARG A 1 89 ? 0.416 1.486 10.625 1.00 97.62 89 ARG A N 1
ATOM 675 C CA . ARG A 1 89 ? 0.747 2.436 11.699 1.00 97.62 89 ARG A CA 1
ATOM 676 C C . ARG A 1 89 ? 0.575 3.880 11.232 1.00 97.62 89 ARG A C 1
ATOM 678 O O . ARG A 1 89 ? -0.051 4.656 11.949 1.00 97.62 89 ARG A O 1
ATOM 685 N N . LEU A 1 90 ? 1.090 4.230 10.049 1.00 97.69 90 LEU A N 1
ATOM 686 C CA . LEU A 1 90 ? 0.918 5.565 9.462 1.00 97.69 90 LEU A CA 1
ATOM 687 C C . LEU A 1 90 ? -0.563 5.870 9.228 1.00 97.69 90 LEU A C 1
ATOM 689 O O . LEU A 1 90 ? -1.043 6.937 9.600 1.00 97.69 90 LEU A O 1
ATOM 693 N N . TYR A 1 91 ? -1.310 4.921 8.664 1.00 98.00 91 TYR A N 1
ATOM 694 C CA . TYR A 1 91 ? -2.740 5.109 8.423 1.00 98.00 91 TYR A CA 1
ATOM 695 C C . TYR A 1 91 ? -3.502 5.347 9.727 1.00 98.00 91 TYR A C 1
ATOM 697 O O . TYR A 1 91 ? -4.287 6.287 9.802 1.00 98.00 91 TYR A O 1
ATOM 705 N N . ASN A 1 92 ? -3.206 4.597 10.792 1.00 97.81 92 ASN A N 1
ATOM 706 C CA . ASN A 1 92 ? -3.797 4.867 12.102 1.00 97.81 92 ASN A CA 1
ATOM 707 C C . ASN A 1 92 ? -3.388 6.236 12.670 1.00 97.81 92 ASN A C 1
ATOM 709 O O . ASN A 1 92 ? -4.218 6.891 13.290 1.00 97.81 92 ASN A O 1
ATOM 713 N N . GLN A 1 93 ? -2.157 6.713 12.451 1.00 97.44 93 GLN A N 1
ATOM 714 C CA . GLN A 1 93 ? -1.774 8.079 12.841 1.00 97.44 93 GLN A CA 1
ATOM 715 C C . GLN A 1 93 ? -2.616 9.134 12.116 1.00 97.44 93 GLN A C 1
ATOM 717 O O . GLN A 1 93 ? -3.105 10.060 12.755 1.00 97.44 93 GLN A O 1
ATOM 722 N N . ILE A 1 94 ? -2.845 8.960 10.813 1.00 96.88 94 ILE A N 1
ATOM 723 C CA . ILE A 1 94 ? -3.689 9.857 10.014 1.00 96.88 94 ILE A CA 1
ATOM 724 C C . ILE A 1 94 ? -5.143 9.808 10.501 1.00 96.88 94 ILE A C 1
ATOM 726 O O . ILE A 1 94 ? -5.744 10.853 10.738 1.00 96.88 94 ILE A O 1
ATOM 730 N N . VAL A 1 95 ? -5.698 8.611 10.715 1.00 96.19 95 VAL A N 1
ATOM 731 C CA . VAL A 1 95 ? -7.065 8.427 11.233 1.00 96.19 95 VAL A CA 1
ATOM 732 C C . VAL A 1 95 ? -7.226 9.092 12.602 1.00 96.19 95 VAL A C 1
ATOM 734 O O . VAL A 1 95 ? -8.230 9.758 12.832 1.00 96.19 95 VAL A O 1
ATOM 737 N N . ARG A 1 96 ? -6.224 8.987 13.487 1.00 94.81 96 ARG A N 1
ATOM 738 C CA . ARG A 1 96 ? -6.204 9.690 14.783 1.00 94.81 96 ARG A CA 1
ATOM 739 C C . ARG A 1 96 ? -6.279 11.200 14.611 1.00 94.81 96 ARG A C 1
ATOM 741 O O . ARG A 1 96 ? -7.081 11.827 15.293 1.00 94.81 96 ARG A O 1
ATOM 748 N N . THR A 1 97 ? -5.475 11.770 13.716 1.00 94.81 97 THR A N 1
ATOM 749 C CA . THR A 1 97 ? -5.500 13.212 13.439 1.00 94.81 97 THR A CA 1
ATOM 750 C C . THR A 1 97 ? -6.866 13.643 12.916 1.00 94.81 97 THR A C 1
ATOM 752 O O . THR A 1 97 ? -7.453 14.570 13.461 1.00 94.81 97 THR A O 1
ATOM 755 N N . ILE A 1 98 ? -7.423 12.923 11.937 1.00 92.25 98 ILE A N 1
ATOM 756 C CA . ILE A 1 98 ? -8.735 13.243 11.354 1.00 92.25 98 ILE A CA 1
ATOM 757 C C . ILE A 1 98 ? -9.847 13.150 12.405 1.00 92.25 98 ILE A C 1
ATOM 759 O O . ILE A 1 98 ? -10.670 14.058 12.503 1.00 92.25 98 ILE A O 1
ATOM 763 N N . ALA A 1 99 ? -9.882 12.070 13.192 1.00 90.56 99 ALA A N 1
ATOM 764 C CA . ALA A 1 99 ? -10.874 11.891 14.252 1.00 90.56 99 ALA A CA 1
ATOM 765 C C . ALA A 1 99 ? -10.766 13.002 15.305 1.00 90.56 99 ALA A C 1
ATOM 767 O O . ALA A 1 99 ? -11.774 13.549 15.745 1.00 90.56 99 ALA A O 1
ATOM 768 N N . TRP A 1 100 ? -9.539 13.390 15.660 1.00 88.94 100 TRP A N 1
ATOM 769 C CA . TRP A 1 100 ? -9.297 14.481 16.593 1.00 88.94 100 TRP A CA 1
ATOM 770 C C . TRP A 1 100 ? -9.758 15.828 16.038 1.00 88.94 100 TRP A C 1
ATOM 772 O O . TRP A 1 100 ? -10.455 16.555 16.735 1.00 88.94 100 TRP A O 1
ATOM 782 N N . GLU A 1 101 ? -9.410 16.174 14.802 1.00 89.19 101 GLU A N 1
ATOM 783 C CA . GLU A 1 101 ? -9.784 17.452 14.180 1.00 89.19 101 GLU A CA 1
ATOM 784 C C . GLU A 1 101 ? -11.291 17.595 13.965 1.00 89.19 101 GLU A C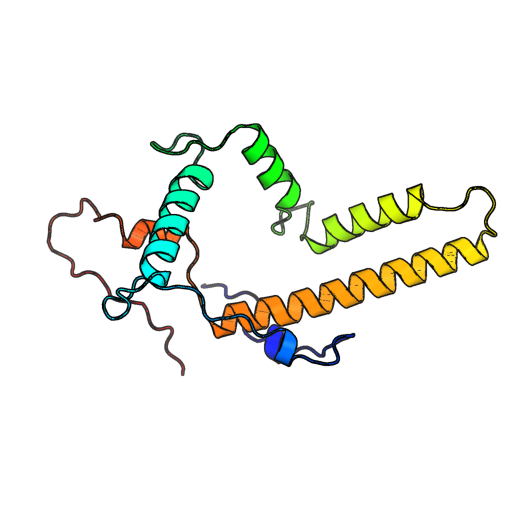 1
ATOM 786 O O . GLU A 1 101 ? -11.821 18.701 14.043 1.00 89.19 101 GLU A O 1
ATOM 791 N N . ARG A 1 102 ? -11.986 16.482 13.717 1.00 85.38 102 ARG A N 1
ATOM 792 C CA . ARG A 1 102 ? -13.433 16.469 13.474 1.00 85.38 102 ARG A CA 1
ATOM 793 C C . ARG A 1 102 ? -14.280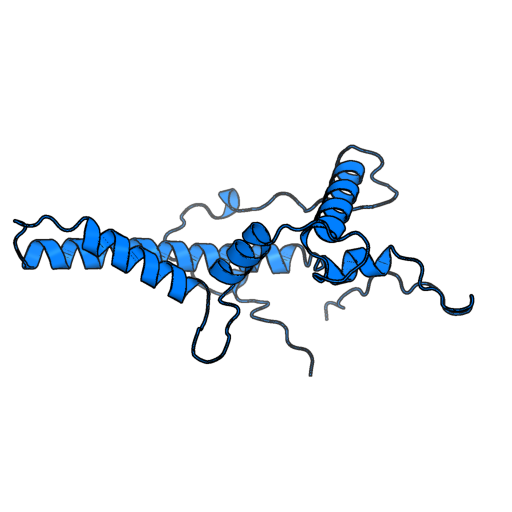 16.337 14.733 1.00 85.38 102 ARG A C 1
ATOM 795 O O . ARG A 1 102 ? -15.503 16.388 14.619 1.00 85.38 102 ARG A O 1
ATOM 802 N N . ARG A 1 103 ? -13.671 16.180 15.913 1.00 80.75 103 ARG A N 1
ATOM 803 C CA . ARG A 1 103 ? -14.422 16.079 17.168 1.00 80.75 103 ARG A CA 1
ATOM 804 C C . ARG A 1 103 ? -15.251 17.349 17.379 1.00 80.75 103 ARG A C 1
ATOM 806 O O . ARG A 1 103 ? -14.730 18.464 17.301 1.00 80.75 103 ARG A O 1
ATOM 813 N N . GLY A 1 104 ? -16.544 17.195 17.646 1.00 67.31 104 GLY A N 1
ATOM 814 C CA . GLY A 1 104 ? -17.394 18.329 17.990 1.00 67.31 104 GLY A CA 1
ATOM 815 C C . GLY A 1 104 ? -16.926 18.945 19.309 1.00 67.31 104 GLY A C 1
ATOM 816 O O . GLY A 1 104 ? -16.908 18.259 20.326 1.00 67.31 104 GLY A O 1
ATOM 817 N N . MET A 1 105 ? -16.584 20.240 19.325 1.00 57.78 105 MET A N 1
ATOM 818 C CA . MET A 1 105 ? -16.135 20.946 20.544 1.00 57.78 105 MET A CA 1
ATOM 819 C C . MET A 1 105 ? -17.171 20.939 21.690 1.00 57.78 105 MET A C 1
ATOM 821 O O . MET A 1 105 ? -16.831 21.288 22.815 1.00 57.78 105 MET A O 1
ATOM 825 N N . GLN A 1 106 ? -18.420 20.552 21.409 1.00 57.12 106 GLN A N 1
ATOM 826 C CA . GLN A 1 106 ? -19.560 20.541 22.335 1.00 57.12 106 GLN A CA 1
ATOM 827 C C . GLN A 1 106 ? -20.158 19.138 22.543 1.00 57.12 106 GLN A C 1
ATOM 829 O O . GLN A 1 106 ? -21.199 19.014 23.184 1.00 57.12 106 GLN A O 1
ATOM 834 N N . ALA A 1 107 ? -19.553 18.087 21.982 1.00 63.81 107 ALA A N 1
ATOM 835 C CA . ALA A 1 107 ? -20.094 16.738 22.104 1.00 63.81 107 ALA A CA 1
ATOM 836 C C . ALA A 1 107 ? -19.833 16.164 23.507 1.00 63.81 107 ALA A C 1
ATOM 838 O O . ALA A 1 107 ? -18.733 16.302 24.047 1.00 63.81 107 ALA A O 1
ATOM 839 N N . ASP A 1 108 ? -20.838 15.495 24.075 1.00 74.69 108 ASP A N 1
ATOM 840 C CA . ASP A 1 108 ? -20.709 14.695 25.297 1.00 74.69 108 ASP A CA 1
ATOM 841 C C . ASP A 1 108 ? -19.451 13.801 25.202 1.00 74.69 108 ASP A C 1
ATOM 843 O O . ASP A 1 108 ? -19.274 13.121 24.183 1.00 74.69 108 ASP A O 1
ATOM 847 N N . PRO A 1 109 ? -18.553 13.797 26.208 1.00 77.81 109 PRO A N 1
ATOM 848 C CA . PRO A 1 109 ? -17.394 12.909 26.237 1.00 77.81 109 PRO A CA 1
ATOM 849 C C . PRO A 1 109 ? -17.716 11.442 25.917 1.00 77.81 109 PRO A C 1
ATOM 851 O O . PRO A 1 109 ? -16.903 10.782 25.274 1.00 77.81 109 PRO A O 1
ATOM 854 N N . ALA A 1 110 ? -18.892 10.939 26.307 1.00 76.62 110 ALA A N 1
ATOM 855 C CA . ALA A 1 110 ? -19.325 9.581 25.979 1.00 76.62 110 ALA A CA 1
ATOM 856 C C . ALA A 1 110 ? -19.577 9.399 24.471 1.00 76.62 110 ALA A C 1
ATOM 858 O O . ALA A 1 110 ? -19.054 8.463 23.869 1.00 76.62 110 ALA A O 1
ATOM 859 N N . LEU A 1 111 ? -20.282 10.343 23.836 1.00 73.31 111 LEU A N 1
ATOM 860 C CA . LEU A 1 111 ? -20.527 10.323 22.388 1.00 73.31 111 LEU A CA 1
ATOM 861 C C . LEU A 1 111 ? -19.221 10.413 21.589 1.00 73.31 111 LEU A C 1
ATOM 863 O O . LEU A 1 111 ? -19.074 9.751 20.564 1.00 73.31 111 LEU A O 1
ATOM 867 N N . GLN A 1 112 ? -18.240 11.173 22.087 1.00 79.56 112 GLN A N 1
ATOM 868 C CA . GLN A 1 112 ? -16.915 11.238 21.468 1.00 79.56 112 GLN A CA 1
ATOM 869 C C . GLN A 1 112 ? -16.191 9.885 21.524 1.00 79.56 112 GLN A C 1
ATOM 871 O O . GLN A 1 112 ? -15.551 9.494 20.552 1.00 79.56 112 GLN A O 1
ATOM 876 N N . VAL A 1 113 ? -16.290 9.134 22.624 1.00 85.62 113 VAL A N 1
ATOM 877 C CA . VAL A 1 113 ? -15.672 7.798 22.703 1.00 85.62 113 VAL A CA 1
ATOM 878 C C . VAL A 1 113 ? -16.300 6.846 21.684 1.00 85.62 113 VAL A C 1
ATOM 880 O O . VAL A 1 113 ? -15.565 6.170 20.959 1.00 85.62 113 VAL A O 1
ATOM 883 N N . ASP A 1 114 ? -17.627 6.836 21.572 1.00 88.38 114 ASP A N 1
ATOM 884 C CA . ASP A 1 114 ? -18.346 5.957 20.646 1.00 88.38 114 ASP A CA 1
ATOM 885 C C . ASP A 1 114 ? -17.976 6.230 19.180 1.00 88.38 114 ASP A C 1
ATOM 887 O O . ASP A 1 114 ? -17.739 5.298 18.401 1.00 88.38 114 ASP A O 1
ATOM 891 N N . GLU A 1 115 ? -17.851 7.505 18.801 1.00 88.12 115 GLU A N 1
ATOM 892 C CA . GLU A 1 115 ? -17.413 7.905 17.461 1.00 88.12 115 GLU A CA 1
ATOM 893 C C . GLU A 1 115 ? -15.993 7.422 17.153 1.00 88.12 115 GLU A C 1
ATOM 895 O O . GLU A 1 115 ? -15.740 6.866 16.078 1.00 88.12 115 GLU A O 1
ATOM 900 N N . PHE A 1 116 ? -15.065 7.575 18.102 1.00 91.19 116 PHE A N 1
ATOM 901 C CA . PHE A 1 116 ? -13.686 7.127 17.925 1.00 91.19 116 PHE A CA 1
ATOM 902 C C . PHE A 1 116 ? -13.635 5.606 17.788 1.00 91.19 116 PHE A C 1
ATOM 904 O O . PHE A 1 116 ? -13.044 5.100 16.831 1.00 91.19 116 PHE A O 1
ATOM 911 N N . VAL A 1 117 ? -14.292 4.868 18.688 1.00 93.62 117 VAL A N 1
ATOM 912 C CA . VAL A 1 117 ? -14.353 3.399 18.632 1.00 93.62 117 VAL A CA 1
ATOM 913 C C . VAL A 1 117 ? -14.893 2.940 17.280 1.00 93.62 117 VAL A C 1
ATOM 915 O O . VAL A 1 117 ? -14.279 2.088 16.633 1.00 93.62 117 VAL A O 1
ATOM 918 N N . ARG A 1 118 ? -15.985 3.546 16.802 1.00 94.19 118 ARG A N 1
ATOM 919 C CA . ARG A 1 118 ? -16.587 3.198 15.513 1.00 94.19 118 ARG A CA 1
ATOM 920 C C . ARG A 1 118 ? -15.652 3.479 14.338 1.00 94.19 118 ARG A C 1
ATOM 922 O O . ARG A 1 118 ? -15.500 2.618 13.472 1.00 94.19 118 ARG A O 1
ATOM 929 N N . VAL A 1 119 ? -15.004 4.644 14.300 1.00 94.69 119 VAL A N 1
ATOM 930 C CA . VAL A 1 119 ? -14.069 5.005 13.219 1.00 94.69 119 VAL A CA 1
ATOM 931 C C . VAL A 1 119 ? -12.858 4.073 13.204 1.00 94.69 119 VAL A C 1
ATOM 933 O O . VAL A 1 119 ? -12.490 3.576 12.139 1.00 94.69 119 VAL A O 1
ATOM 936 N N . PHE A 1 120 ? -12.260 3.777 14.362 1.00 96.31 120 PHE A N 1
ATOM 937 C CA . PHE A 1 120 ? -11.117 2.863 14.434 1.00 96.31 120 PHE A CA 1
ATOM 938 C C . PHE A 1 120 ? -11.497 1.423 14.0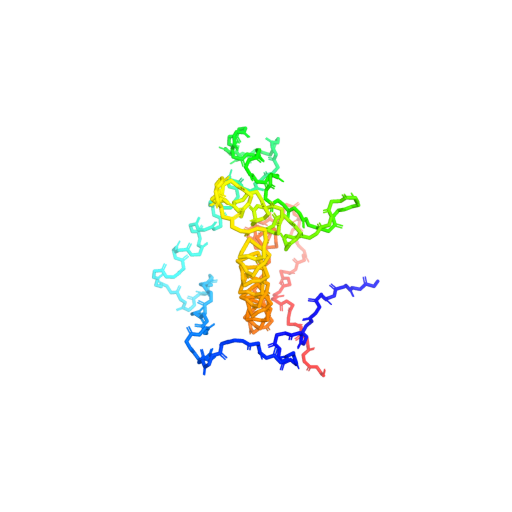93 1.00 96.31 120 PHE A C 1
ATOM 940 O O . PHE A 1 120 ? -10.713 0.750 13.422 1.00 96.31 120 PHE A O 1
ATOM 947 N N . ALA A 1 121 ? -12.679 0.955 14.502 1.00 97.25 121 ALA A N 1
ATOM 948 C CA . ALA A 1 121 ? -13.169 -0.371 14.142 1.00 97.25 121 ALA A CA 1
ATOM 949 C C . ALA A 1 121 ? -13.352 -0.499 12.622 1.00 97.25 121 ALA A C 1
ATOM 951 O O . ALA A 1 121 ? -12.816 -1.426 12.014 1.00 97.25 121 ALA A O 1
ATOM 952 N N . LEU A 1 122 ? -14.032 0.462 11.987 1.00 96.69 122 LEU A N 1
ATOM 953 C CA . LEU A 1 122 ? -14.256 0.462 10.536 1.00 96.69 122 LEU A CA 1
ATOM 954 C C . LEU A 1 122 ? -12.946 0.591 9.747 1.00 96.69 122 LEU A C 1
ATOM 956 O O . LEU A 1 122 ? -12.718 -0.154 8.798 1.00 96.69 122 LEU A O 1
ATOM 960 N N . ALA A 1 123 ? -12.054 1.495 10.154 1.00 97.19 123 ALA A N 1
ATOM 961 C CA . ALA A 1 123 ? -10.785 1.694 9.461 1.00 97.19 123 ALA A CA 1
ATOM 962 C C . ALA A 1 123 ? -9.881 0.455 9.551 1.00 97.19 123 ALA A C 1
ATOM 964 O O . ALA A 1 123 ? -9.316 0.027 8.545 1.00 97.19 123 ALA A O 1
ATOM 965 N N . ASN A 1 124 ? -9.738 -0.142 10.740 1.00 97.81 124 ASN A N 1
ATOM 966 C CA . ASN A 1 124 ? -8.841 -1.283 10.921 1.00 97.81 124 ASN A CA 1
ATOM 967 C C . ASN A 1 124 ? -9.393 -2.576 10.310 1.00 97.81 124 ASN A C 1
ATOM 969 O O . ASN A 1 124 ? -8.609 -3.347 9.759 1.00 97.81 124 ASN A O 1
ATOM 973 N N . THR A 1 125 ? -10.712 -2.795 10.329 1.00 97.50 125 THR A N 1
ATOM 974 C CA . THR A 1 125 ? -11.329 -3.936 9.624 1.00 97.50 125 THR A CA 1
ATOM 975 C C . THR A 1 125 ? -11.154 -3.818 8.110 1.00 97.50 125 THR A C 1
ATOM 977 O O . THR A 1 125 ? -10.697 -4.769 7.477 1.00 97.50 125 THR A O 1
ATOM 980 N N . ALA A 1 126 ? -11.378 -2.629 7.540 1.00 96.81 126 ALA A N 1
ATOM 981 C CA . ALA A 1 126 ? -11.133 -2.379 6.121 1.00 96.81 126 ALA A CA 1
ATOM 982 C C . ALA A 1 126 ? -9.653 -2.569 5.737 1.00 96.81 126 ALA A C 1
ATOM 984 O O . ALA A 1 126 ? -9.348 -3.176 4.710 1.00 96.81 126 ALA A O 1
ATOM 985 N N . MET A 1 127 ? -8.712 -2.095 6.566 1.00 97.44 127 MET A N 1
ATOM 986 C CA . MET A 1 127 ? -7.276 -2.303 6.335 1.00 97.44 127 MET A CA 1
ATOM 987 C C . MET A 1 127 ? -6.868 -3.780 6.424 1.00 97.44 127 MET A C 1
ATOM 989 O O . MET A 1 127 ? -6.002 -4.212 5.660 1.00 97.44 127 MET A O 1
ATOM 993 N N . ALA A 1 128 ? -7.476 -4.555 7.325 1.00 97.00 128 ALA A N 1
ATOM 994 C CA . ALA A 1 128 ? -7.212 -5.986 7.451 1.00 97.00 128 ALA A CA 1
ATOM 995 C C . ALA A 1 128 ? -7.647 -6.749 6.190 1.00 97.00 128 ALA A C 1
ATOM 997 O O . ALA A 1 128 ? -6.846 -7.494 5.617 1.00 97.00 128 ALA A O 1
ATOM 998 N N . ASP A 1 129 ? -8.861 -6.491 5.697 1.00 97.19 129 ASP A N 1
ATOM 999 C CA . ASP A 1 129 ? -9.353 -7.091 4.453 1.00 97.19 129 ASP A CA 1
ATOM 1000 C C . ASP A 1 129 ? -8.514 -6.645 3.245 1.00 97.19 129 ASP A C 1
ATOM 1002 O O . ASP A 1 129 ? -8.106 -7.473 2.428 1.00 97.19 129 ASP A O 1
ATOM 1006 N N . ALA A 1 130 ? -8.150 -5.359 3.165 1.00 96.19 130 ALA A N 1
ATOM 1007 C CA . ALA A 1 130 ? -7.256 -4.860 2.120 1.00 96.19 130 ALA A CA 1
ATOM 1008 C C . ALA A 1 130 ? -5.901 -5.590 2.124 1.00 96.19 130 ALA A C 1
ATOM 1010 O O . ALA A 1 130 ? -5.380 -5.934 1.059 1.00 96.19 130 ALA A O 1
ATOM 1011 N N . GLY A 1 131 ? -5.345 -5.872 3.307 1.00 95.88 131 GLY A N 1
ATOM 1012 C CA . GLY A 1 131 ? -4.139 -6.680 3.476 1.00 95.88 131 GLY A CA 1
ATOM 1013 C C . GLY A 1 131 ? -4.314 -8.101 2.940 1.00 95.88 131 GLY A C 1
ATOM 1014 O O . GLY A 1 131 ? -3.495 -8.550 2.133 1.00 95.88 131 GLY A O 1
ATOM 1015 N N . LYS A 1 132 ? -5.397 -8.787 3.332 1.00 96.31 132 LYS A N 1
ATOM 1016 C CA . LYS A 1 132 ? -5.723 -10.148 2.874 1.00 96.31 132 LYS A CA 1
ATOM 1017 C C . LYS A 1 132 ? -5.765 -10.223 1.347 1.00 96.31 132 LYS A C 1
ATOM 1019 O O . LYS A 1 132 ? -4.997 -10.979 0.747 1.00 96.31 132 LYS A O 1
ATOM 1024 N N . PHE A 1 133 ? -6.617 -9.417 0.715 1.00 96.88 133 PHE A N 1
ATOM 1025 C CA . PHE A 1 133 ? -6.822 -9.477 -0.735 1.00 96.88 133 PHE A CA 1
ATOM 1026 C C . PHE A 1 133 ? -5.586 -9.020 -1.511 1.00 96.88 133 PHE A C 1
ATOM 1028 O O . PHE A 1 133 ? -5.204 -9.659 -2.490 1.00 96.88 133 PHE A O 1
ATOM 1035 N N . SER A 1 134 ? -4.868 -8.003 -1.023 1.00 96.12 134 SER A N 1
ATOM 1036 C CA . SER A 1 134 ? -3.599 -7.589 -1.633 1.00 96.12 134 SER A CA 1
ATOM 1037 C C . SER A 1 134 ? -2.565 -8.715 -1.635 1.00 96.12 134 SER A C 1
ATOM 1039 O O . SER A 1 134 ? -1.834 -8.873 -2.611 1.00 96.12 134 SER A O 1
ATOM 1041 N N . TRP A 1 135 ? -2.470 -9.500 -0.558 1.00 96.81 135 TRP A N 1
ATOM 1042 C CA . TRP A 1 135 ? -1.564 -10.650 -0.498 1.00 96.81 135 TRP A CA 1
ATOM 1043 C C . TRP A 1 135 ? -2.030 -11.805 -1.376 1.00 96.81 135 TRP A C 1
ATOM 1045 O O . TRP A 1 135 ? -1.198 -12.403 -2.057 1.00 96.81 135 TRP A O 1
ATOM 1055 N N . ARG A 1 136 ? -3.340 -12.079 -1.408 1.00 96.12 136 ARG A N 1
ATOM 1056 C CA . ARG A 1 136 ? -3.931 -13.097 -2.285 1.00 96.12 136 ARG A CA 1
ATOM 1057 C C . ARG A 1 136 ? -3.528 -12.849 -3.734 1.00 96.12 136 ARG A C 1
ATOM 1059 O O . ARG A 1 136 ? -2.955 -13.727 -4.366 1.00 96.12 136 ARG A O 1
ATOM 1066 N N . GLU A 1 137 ? -3.734 -11.634 -4.234 1.00 96.00 137 GLU A N 1
ATOM 1067 C CA . GLU A 1 137 ? -3.428 -11.308 -5.629 1.00 96.00 137 GLU A CA 1
ATOM 1068 C C . GLU A 1 137 ? -1.910 -11.229 -5.897 1.00 96.00 137 GLU A C 1
ATOM 1070 O O . GLU A 1 137 ? -1.449 -11.630 -6.967 1.00 96.00 137 GLU A O 1
ATOM 1075 N N . LYS A 1 138 ? -1.097 -10.799 -4.914 1.00 94.62 138 LYS A N 1
ATOM 1076 C CA . LYS A 1 138 ? 0.379 -10.834 -5.021 1.00 94.62 138 LYS A CA 1
ATOM 1077 C C . LYS A 1 138 ? 0.903 -12.247 -5.269 1.00 94.62 138 LYS A C 1
ATOM 1079 O O . LYS A 1 138 ? 1.757 -12.418 -6.137 1.00 94.62 138 LYS A O 1
ATOM 1084 N N . TYR A 1 139 ? 0.410 -13.228 -4.514 1.00 95.44 139 TYR A N 1
ATOM 1085 C CA . TYR A 1 139 ? 0.832 -14.625 -4.643 1.00 95.44 139 TYR A CA 1
ATOM 1086 C C . TYR A 1 139 ? 0.058 -15.393 -5.723 1.00 95.44 139 TYR A C 1
ATOM 1088 O O . TYR A 1 139 ? 0.566 -16.386 -6.222 1.00 95.44 139 TYR A O 1
ATOM 1096 N N . ARG A 1 140 ? -1.111 -14.907 -6.163 1.00 94.25 140 ARG A N 1
ATOM 1097 C CA . ARG A 1 140 ? -1.814 -15.433 -7.345 1.00 94.25 140 ARG A CA 1
ATOM 1098 C C . ARG A 1 140 ? -1.026 -15.199 -8.632 1.00 94.25 140 ARG A C 1
ATOM 1100 O O . ARG A 1 140 ? -0.952 -16.089 -9.473 1.00 94.25 140 ARG A O 1
ATOM 1107 N N . TYR A 1 141 ? -0.488 -13.992 -8.808 1.00 92.50 141 TYR A N 1
ATOM 1108 C CA . TYR A 1 141 ? 0.195 -13.608 -10.049 1.00 92.50 141 TYR A CA 1
ATOM 1109 C C . TYR A 1 141 ? 1.715 -13.737 -9.994 1.00 92.50 141 TYR A C 1
ATOM 1111 O O . TYR A 1 141 ? 2.347 -13.733 -11.050 1.00 92.50 141 TYR A O 1
ATOM 1119 N N . GLU A 1 142 ? 2.297 -13.785 -8.791 1.00 92.31 142 GLU A N 1
ATOM 1120 C CA . GLU A 1 142 ? 3.746 -13.867 -8.550 1.00 92.31 142 GLU A CA 1
ATOM 1121 C C . GLU A 1 142 ? 4.559 -12.897 -9.426 1.00 92.31 142 GLU A C 1
ATOM 1123 O O . GLU A 1 142 ? 5.642 -13.200 -9.934 1.00 92.31 142 GLU A O 1
ATOM 1128 N N . PHE A 1 143 ? 4.007 -11.701 -9.638 1.00 90.62 143 PHE A N 1
ATOM 1129 C CA . PHE A 1 143 ? 4.564 -10.753 -10.588 1.00 90.62 143 PHE A CA 1
ATOM 1130 C C . PHE A 1 143 ? 5.873 -10.159 -10.059 1.00 90.62 143 PHE A C 1
ATOM 1132 O O . PHE A 1 143 ? 5.993 -9.802 -8.881 1.00 90.62 143 PHE A O 1
ATOM 1139 N N . TRP A 1 144 ? 6.880 -10.036 -10.929 1.00 89.50 144 TRP A N 1
ATOM 1140 C CA . TRP A 1 144 ? 8.199 -9.565 -10.510 1.00 89.50 144 TRP A CA 1
ATOM 1141 C C . TRP A 1 144 ? 8.170 -8.122 -9.991 1.00 89.50 144 TRP A C 1
ATOM 1143 O O . TRP A 1 144 ? 7.321 -7.298 -10.335 1.00 89.50 144 TRP A O 1
ATOM 1153 N N . ARG A 1 145 ? 9.180 -7.769 -9.191 1.00 93.50 145 ARG A N 1
ATOM 1154 C CA . ARG A 1 145 ? 9.448 -6.370 -8.836 1.00 93.50 145 ARG A CA 1
ATOM 1155 C C . ARG A 1 145 ? 10.128 -5.644 -10.007 1.00 93.50 145 ARG A C 1
ATOM 1157 O O . ARG A 1 145 ? 10.931 -6.268 -10.709 1.00 93.50 145 ARG A O 1
ATOM 1164 N N . PRO A 1 146 ? 9.929 -4.321 -10.166 1.00 92.44 146 PRO A N 1
ATOM 1165 C CA . PRO A 1 146 ? 10.506 -3.569 -11.282 1.00 92.44 146 PRO A CA 1
ATOM 1166 C C . PRO A 1 146 ? 12.029 -3.670 -11.415 1.00 92.44 146 PRO A C 1
ATOM 1168 O O . PRO A 1 146 ? 12.538 -3.712 -12.530 1.00 92.44 146 PRO A O 1
ATOM 1171 N N . LEU A 1 147 ? 12.768 -3.791 -10.304 1.00 91.06 147 LEU A N 1
ATOM 1172 C CA . LEU A 1 147 ? 14.222 -3.989 -10.337 1.00 91.06 147 LEU A CA 1
ATOM 1173 C C . LEU A 1 147 ? 14.625 -5.225 -11.157 1.00 91.06 147 LEU A C 1
ATOM 1175 O O . LEU A 1 147 ? 15.594 -5.173 -11.913 1.00 91.06 147 LEU A O 1
ATOM 1179 N N . SER A 1 148 ? 13.887 -6.328 -11.010 1.00 90.31 148 SER A N 1
ATOM 1180 C CA . SER A 1 148 ? 14.170 -7.565 -11.746 1.00 90.31 148 SER A CA 1
ATOM 1181 C C . SER A 1 148 ? 13.781 -7.428 -13.217 1.00 90.31 148 SER A C 1
ATOM 1183 O O . SER A 1 148 ? 14.572 -7.799 -14.079 1.00 90.31 148 SER A O 1
ATOM 1185 N N . GLY A 1 149 ? 12.621 -6.823 -13.503 1.00 87.12 149 GLY A N 1
ATOM 1186 C CA . GLY A 1 149 ? 12.151 -6.590 -14.874 1.00 87.12 149 GLY A CA 1
ATOM 1187 C C . GLY A 1 149 ? 13.045 -5.640 -15.681 1.00 87.12 149 GLY A C 1
ATOM 1188 O O . GLY A 1 149 ? 13.345 -5.901 -16.838 1.00 87.12 149 GLY A O 1
ATOM 1189 N N . VAL A 1 150 ? 13.554 -4.563 -15.072 1.00 87.94 150 VAL A N 1
ATOM 1190 C CA . VAL A 1 150 ? 14.488 -3.650 -15.756 1.00 87.94 150 VAL A CA 1
ATOM 1191 C C . VAL A 1 150 ? 15.827 -4.341 -16.040 1.00 87.94 150 VAL A C 1
ATOM 1193 O O . VAL A 1 150 ? 16.384 -4.167 -17.123 1.00 87.94 150 VAL A O 1
ATOM 1196 N N . ARG A 1 151 ? 16.346 -5.142 -15.097 1.00 87.25 151 ARG A N 1
ATOM 1197 C CA . ARG A 1 151 ? 17.635 -5.839 -15.254 1.00 87.25 151 ARG A CA 1
ATOM 1198 C C . ARG A 1 151 ? 17.599 -6.941 -16.307 1.00 87.25 151 ARG A C 1
ATOM 1200 O O . ARG A 1 151 ? 18.591 -7.111 -17.006 1.00 87.25 151 ARG A O 1
ATOM 1207 N N . SER A 1 152 ? 16.494 -7.674 -16.431 1.00 80.38 152 SER A N 1
ATOM 1208 C CA . SER A 1 152 ? 16.365 -8.741 -17.434 1.00 80.38 152 SER A CA 1
ATOM 1209 C C . SER A 1 152 ? 16.337 -8.210 -18.871 1.00 80.38 152 SER A C 1
ATOM 1211 O O . SER A 1 152 ? 16.663 -8.946 -19.797 1.00 80.38 152 SER A O 1
ATOM 1213 N N . MET A 1 153 ? 15.984 -6.935 -19.062 1.00 69.1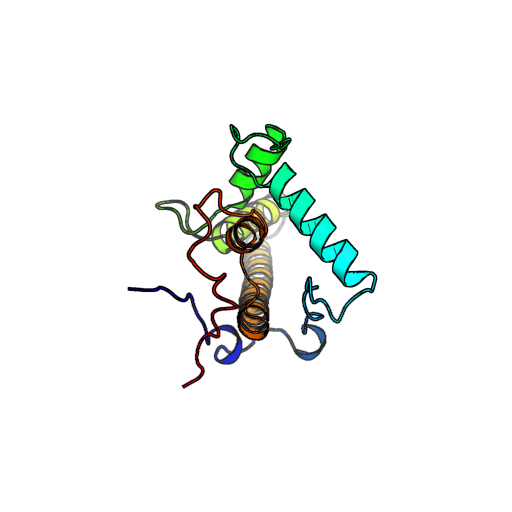2 153 MET A N 1
ATOM 1214 C CA . MET A 1 153 ? 15.898 -6.289 -20.376 1.00 69.12 153 MET A CA 1
ATOM 1215 C C . MET A 1 153 ? 17.123 -5.474 -20.766 1.00 69.12 153 MET A C 1
ATOM 1217 O O . MET A 1 153 ? 17.294 -5.163 -21.942 1.00 69.12 153 MET A O 1
ATOM 1221 N N . THR A 1 154 ? 17.983 -5.114 -19.816 1.00 62.28 154 THR A N 1
ATOM 1222 C CA . THR A 1 154 ? 19.297 -4.558 -20.137 1.00 62.28 154 THR A CA 1
ATOM 1223 C C . THR A 1 154 ? 20.237 -5.709 -20.488 1.00 62.28 154 THR A C 1
ATOM 1225 O O . THR A 1 154 ? 20.524 -6.507 -19.594 1.00 62.28 154 THR A O 1
ATOM 1228 N N . PRO A 1 155 ? 20.753 -5.813 -21.729 1.00 50.06 155 PRO A N 1
ATOM 1229 C CA . PRO A 1 155 ? 21.796 -6.780 -22.032 1.00 50.06 155 PRO A CA 1
ATOM 1230 C C . PRO A 1 155 ? 22.961 -6.511 -21.085 1.00 50.06 155 PRO A C 1
ATOM 1232 O O . PRO A 1 155 ? 23.516 -5.408 -21.059 1.00 50.06 155 PRO A O 1
ATOM 1235 N N . SER A 1 156 ? 23.305 -7.490 -20.256 1.00 43.53 156 SER A N 1
ATOM 1236 C CA . SER A 1 156 ? 24.517 -7.403 -19.460 1.00 43.53 156 SER A CA 1
ATOM 1237 C C . SER A 1 156 ? 25.688 -7.249 -20.433 1.00 43.53 156 SER A C 1
ATOM 1239 O O . SER A 1 156 ? 25.808 -8.056 -21.354 1.00 43.53 156 SER A O 1
ATOM 1241 N N . LYS A 1 157 ? 26.557 -6.247 -20.240 1.00 40.62 157 LYS A N 1
ATOM 1242 C CA . LYS A 1 157 ? 27.887 -6.172 -20.881 1.00 40.62 157 LYS A CA 1
ATOM 1243 C C . LYS A 1 157 ? 28.789 -7.297 -20.341 1.00 40.62 157 LYS A C 1
ATOM 1245 O O . LYS A 1 157 ? 29.832 -7.042 -19.755 1.00 40.62 157 LYS A O 1
ATOM 1250 N N . VAL A 1 158 ? 28.338 -8.537 -20.447 1.00 43.94 158 VAL A N 1
ATOM 1251 C CA . VAL A 1 158 ? 29.094 -9.741 -20.114 1.00 43.94 158 VAL A CA 1
ATOM 1252 C C . VAL A 1 158 ? 29.488 -10.343 -21.461 1.00 43.94 158 VAL A C 1
ATOM 1254 O O . VAL A 1 158 ? 28.610 -10.448 -22.323 1.00 43.94 158 VAL A O 1
ATOM 1257 N N . PRO A 1 159 ? 30.772 -10.685 -21.687 1.00 36.78 159 PRO A N 1
ATOM 1258 C CA . PRO A 1 159 ? 31.200 -11.330 -22.922 1.00 36.78 159 PRO A CA 1
ATOM 1259 C C . PRO A 1 159 ? 30.310 -12.542 -23.202 1.00 36.78 159 PRO A C 1
ATOM 1261 O O . PRO A 1 159 ? 29.991 -13.311 -22.294 1.00 36.78 159 PRO A O 1
ATOM 1264 N N . SER A 1 160 ? 29.863 -12.657 -24.448 1.00 39.91 160 SER A N 1
ATOM 1265 C CA . SER A 1 160 ? 28.968 -13.702 -24.937 1.00 39.91 160 SER A CA 1
ATOM 1266 C C . SER A 1 160 ? 29.486 -15.090 -24.554 1.00 39.91 160 SER A C 1
ATOM 1268 O O . SER A 1 160 ? 30.445 -15.582 -25.140 1.00 39.91 160 SER A O 1
ATOM 1270 N N . GLY A 1 161 ? 28.849 -15.708 -23.562 1.00 37.34 161 GLY A N 1
ATOM 1271 C CA . GLY A 1 161 ? 29.202 -17.051 -23.099 1.00 37.34 161 GLY A CA 1
ATOM 1272 C C . GLY A 1 161 ? 28.193 -17.689 -22.146 1.00 37.34 161 GLY A C 1
ATOM 1273 O O . GLY A 1 161 ? 28.214 -18.901 -21.970 1.00 37.34 161 GLY A O 1
ATOM 1274 N N . THR A 1 162 ? 27.262 -16.919 -21.574 1.00 38.22 162 THR A N 1
ATOM 1275 C CA . THR A 1 162 ? 26.264 -17.466 -20.648 1.00 38.22 162 THR A CA 1
ATOM 1276 C C . THR A 1 162 ? 24.863 -17.208 -21.182 1.00 38.22 162 THR A C 1
ATOM 1278 O O . THR A 1 162 ? 24.380 -16.077 -21.178 1.00 38.22 162 THR A O 1
ATOM 1281 N N . THR A 1 163 ? 24.223 -18.274 -21.658 1.00 32.84 163 THR A N 1
ATOM 1282 C CA . THR A 1 163 ? 22.831 -18.318 -22.118 1.00 32.84 163 THR A CA 1
ATOM 1283 C C . THR A 1 163 ? 21.900 -17.583 -21.140 1.00 32.84 163 THR A C 1
ATOM 1285 O O . THR A 1 163 ? 22.027 -17.789 -19.925 1.00 32.84 163 THR A O 1
ATOM 1288 N N . PRO A 1 164 ? 20.949 -16.752 -21.616 1.00 37.19 164 PRO A N 1
ATOM 1289 C CA . PRO A 1 164 ? 19.978 -16.107 -20.743 1.00 37.19 164 PRO A CA 1
ATOM 1290 C C . PRO A 1 164 ? 19.183 -17.191 -20.020 1.00 37.19 164 PRO A C 1
ATOM 1292 O O . PRO A 1 164 ? 18.506 -18.004 -20.652 1.00 37.19 164 PRO A O 1
ATOM 1295 N N . ARG A 1 165 ? 19.274 -17.232 -18.688 1.00 37.66 165 ARG A N 1
ATOM 1296 C CA . ARG A 1 165 ? 18.386 -18.085 -17.900 1.00 37.66 165 ARG A CA 1
ATOM 1297 C C . ARG A 1 165 ? 16.977 -17.535 -18.092 1.00 37.66 165 ARG A C 1
ATOM 1299 O O . ARG A 1 165 ? 16.681 -16.425 -17.653 1.00 37.66 165 ARG A O 1
ATOM 1306 N N . GLY A 1 166 ? 16.151 -18.306 -18.796 1.00 36.91 166 GLY A N 1
ATOM 1307 C CA . GLY A 1 166 ? 14.708 -18.109 -18.856 1.00 36.91 166 GLY A CA 1
ATOM 1308 C C . GLY A 1 166 ? 14.085 -18.073 -17.453 1.00 36.91 166 GLY A C 1
ATOM 1309 O O . GLY A 1 166 ? 14.782 -18.279 -16.454 1.00 36.91 166 GLY A O 1
ATOM 1310 N N . PRO A 1 167 ? 12.780 -17.780 -17.358 1.00 40.75 167 PRO A N 1
ATOM 1311 C CA . PRO A 1 167 ? 12.127 -17.475 -16.093 1.00 40.75 167 PRO A CA 1
ATOM 1312 C C . PRO A 1 167 ? 12.359 -18.598 -15.082 1.00 40.75 167 PRO A C 1
ATOM 1314 O O . PRO A 1 167 ? 12.048 -19.761 -15.346 1.00 40.75 167 PRO A O 1
ATOM 1317 N N . CYS A 1 168 ? 12.910 -18.239 -13.920 1.00 33.66 168 CYS A N 1
ATOM 1318 C CA . CYS A 1 168 ? 12.919 -19.105 -12.752 1.00 33.66 168 CYS A CA 1
ATOM 1319 C C . CYS A 1 168 ? 11.462 -19.405 -12.392 1.00 33.66 168 CYS A C 1
ATOM 1321 O O . CYS A 1 168 ? 10.826 -18.626 -11.686 1.00 33.66 168 CYS A O 1
ATOM 1323 N N . ARG A 1 169 ? 10.940 -20.527 -12.894 1.00 33.41 169 ARG A N 1
ATOM 1324 C CA . ARG A 1 169 ? 9.787 -21.199 -12.308 1.00 33.41 169 ARG A CA 1
ATOM 1325 C C . ARG A 1 169 ? 10.128 -21.426 -10.838 1.00 33.41 169 ARG A C 1
ATOM 1327 O O . ARG A 1 169 ? 11.124 -22.086 -10.533 1.00 33.41 169 ARG A O 1
ATOM 1334 N N . ALA A 1 170 ? 9.353 -20.845 -9.929 1.00 34.12 170 ALA A N 1
ATOM 1335 C CA . ALA A 1 170 ? 9.266 -21.409 -8.597 1.00 34.12 170 ALA A CA 1
ATOM 1336 C C . ALA A 1 170 ? 8.647 -22.796 -8.799 1.00 34.12 170 ALA A C 1
ATOM 1338 O O . ALA A 1 170 ? 7.528 -22.916 -9.291 1.00 34.12 170 ALA A O 1
ATOM 1339 N N . ASN A 1 171 ? 9.435 -23.843 -8.567 1.00 28.62 171 ASN A N 1
ATOM 1340 C CA . ASN A 1 171 ? 8.917 -25.200 -8.575 1.00 28.62 171 ASN A CA 1
ATOM 1341 C C . ASN A 1 171 ? 7.823 -25.282 -7.510 1.00 28.62 171 ASN A C 1
ATOM 1343 O O . ASN A 1 171 ? 8.109 -25.120 -6.326 1.00 28.62 171 ASN A O 1
ATOM 1347 N N . SER A 1 172 ? 6.598 -25.543 -7.950 1.00 34.53 172 SER A N 1
ATOM 1348 C CA . SER A 1 172 ? 5.587 -26.202 -7.142 1.00 34.53 172 SER A CA 1
ATOM 1349 C C . SER A 1 172 ? 6.056 -27.640 -6.903 1.00 34.53 172 SER A C 1
ATOM 1351 O O . SER A 1 172 ? 6.053 -28.455 -7.830 1.00 34.53 172 SER A O 1
ATOM 1353 N N . GLN A 1 173 ? 6.513 -27.919 -5.688 1.00 30.64 173 GLN A N 1
ATOM 1354 C CA . GLN A 1 173 ? 6.368 -29.225 -5.053 1.00 30.64 173 GLN A CA 1
ATOM 1355 C C . GLN A 1 173 ? 5.575 -29.014 -3.772 1.00 30.64 173 GLN A C 1
ATOM 1357 O O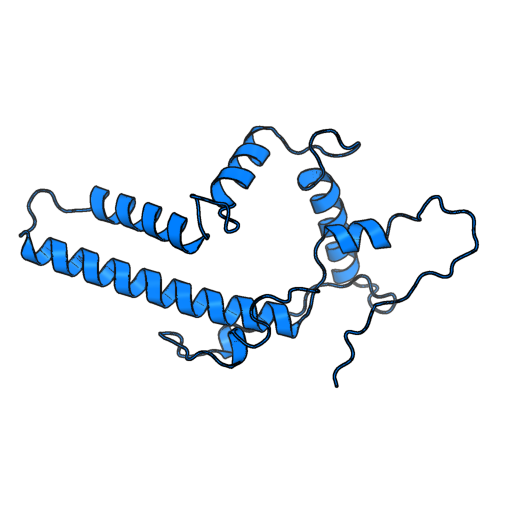 . GLN A 1 173 ? 5.829 -27.976 -3.115 1.00 30.64 173 GLN A O 1
#

pLDDT: mean 84.2, std 18.76, range [28.62, 98.0]

Radius of gyration: 21.79 Å; chains: 1; bounding box: 52×50×56 Å

Foldseek 3Di:
DDDDPCLCQLPPDDAQDDPDLVVLADDAQQDCDPVDPDPSNVVVVVVLLVCCQQVPDPPDPNNPHDPVNVVVCVVQCQPCDPPRHHNVVVVVVVLVVVLVVPDDPPDDPVVSVVSSVVSCVVVVSVVSNVVSSVSVNCSVNVDDDSVVVNVLPPPPPDPPDDDRDPDPDPDDD